Protein AF-A0A832TQU4-F1 (afdb_monomer)

Structure (mmCIF, N/CA/C/O backbone):
data_AF-A0A832TQU4-F1
#
_entry.id   AF-A0A832TQU4-F1
#
loop_
_atom_site.group_PDB
_atom_site.id
_atom_site.type_symbol
_atom_site.label_atom_id
_atom_site.label_alt_id
_atom_site.label_comp_id
_atom_site.label_asym_id
_atom_site.label_entity_id
_atom_site.label_seq_id
_atom_site.pdbx_PDB_ins_code
_atom_site.Cartn_x
_atom_site.Cartn_y
_atom_site.Cartn_z
_atom_site.occupancy
_atom_site.B_iso_or_equiv
_atom_site.auth_seq_id
_atom_site.auth_comp_id
_atom_site.auth_asym_id
_atom_site.auth_atom_id
_atom_site.pdbx_PDB_model_num
ATOM 1 N N . MET A 1 1 ? 16.135 -11.686 -2.636 1.00 63.38 1 MET A N 1
ATOM 2 C CA . MET A 1 1 ? 15.944 -10.442 -1.861 1.00 63.38 1 MET A CA 1
ATOM 3 C C . MET A 1 1 ? 14.595 -9.881 -2.268 1.00 63.38 1 MET A C 1
ATOM 5 O O . MET A 1 1 ? 14.360 -9.807 -3.467 1.00 63.38 1 MET A O 1
ATOM 9 N N . SER A 1 2 ? 13.700 -9.593 -1.325 1.00 70.06 2 SER A N 1
ATOM 10 C CA . SER A 1 2 ? 12.359 -9.075 -1.634 1.00 70.06 2 SER A CA 1
ATOM 11 C C . SER A 1 2 ? 12.341 -7.562 -1.442 1.00 70.06 2 SER A C 1
ATOM 13 O O . SER A 1 2 ? 12.903 -7.071 -0.464 1.00 70.06 2 SER A O 1
ATOM 15 N N . ILE A 1 3 ? 11.723 -6.833 -2.370 1.00 75.94 3 ILE A N 1
ATOM 16 C CA . ILE A 1 3 ? 11.574 -5.376 -2.304 1.00 75.94 3 ILE A CA 1
ATOM 17 C C . ILE A 1 3 ? 10.130 -5.085 -1.906 1.00 75.94 3 ILE A C 1
ATOM 19 O O . ILE A 1 3 ? 9.201 -5.575 -2.545 1.00 75.94 3 ILE A O 1
ATOM 23 N N . ILE A 1 4 ? 9.948 -4.314 -0.837 1.00 81.88 4 ILE A N 1
ATOM 24 C CA . ILE A 1 4 ? 8.638 -3.812 -0.421 1.00 81.88 4 ILE A CA 1
ATOM 25 C C . ILE A 1 4 ? 8.507 -2.399 -0.983 1.00 81.88 4 ILE A C 1
ATOM 27 O O . ILE A 1 4 ? 9.376 -1.565 -0.739 1.00 81.88 4 ILE A O 1
ATOM 31 N N . VAL A 1 5 ? 7.440 -2.153 -1.740 1.00 83.38 5 VAL A N 1
ATOM 32 C CA . VAL A 1 5 ? 7.141 -0.857 -2.361 1.00 83.38 5 VAL A CA 1
ATOM 33 C C . VAL A 1 5 ? 5.864 -0.315 -1.740 1.00 83.38 5 VAL A C 1
ATOM 35 O O . VAL A 1 5 ? 4.869 -1.037 -1.640 1.00 83.38 5 VAL A O 1
ATOM 38 N N . HIS A 1 6 ? 5.872 0.953 -1.335 1.00 84.06 6 HIS A N 1
ATOM 39 C CA . HIS A 1 6 ? 4.653 1.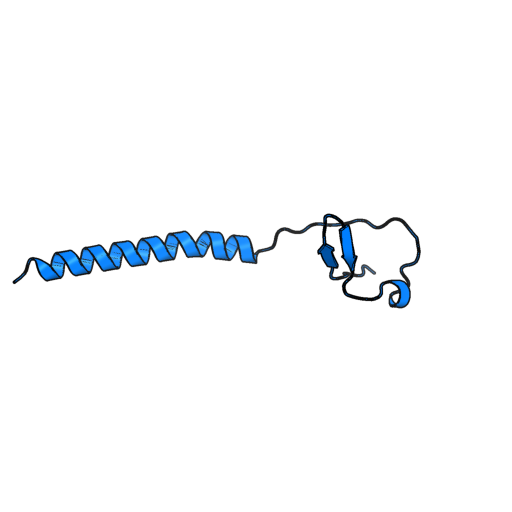589 -0.858 1.00 84.06 6 HIS A CA 1
ATOM 40 C C . HIS A 1 6 ? 3.822 2.059 -2.047 1.00 84.06 6 HIS A C 1
ATOM 42 O O . HIS A 1 6 ? 4.331 2.653 -2.998 1.00 84.06 6 HIS A O 1
ATOM 48 N N . ALA A 1 7 ? 2.519 1.812 -1.994 1.00 87.44 7 ALA A N 1
ATOM 49 C CA . ALA A 1 7 ? 1.603 2.170 -3.061 1.00 87.44 7 ALA A CA 1
ATOM 50 C C . ALA A 1 7 ? 0.318 2.775 -2.503 1.00 87.44 7 ALA A C 1
ATOM 52 O O . ALA A 1 7 ? -0.083 2.511 -1.369 1.00 87.44 7 ALA A O 1
ATOM 53 N N . ARG A 1 8 ? -0.344 3.574 -3.335 1.00 88.94 8 ARG A N 1
ATOM 54 C CA . ARG A 1 8 ? -1.664 4.148 -3.075 1.00 88.94 8 ARG A CA 1
ATOM 55 C C . ARG A 1 8 ? -2.678 3.595 -4.062 1.00 88.94 8 ARG A C 1
ATOM 57 O O . ARG A 1 8 ? -2.355 3.375 -5.228 1.00 88.94 8 ARG A O 1
ATOM 64 N N . VAL A 1 9 ? -3.910 3.410 -3.602 1.00 87.81 9 VAL A N 1
ATOM 65 C CA . VAL A 1 9 ? -5.031 3.046 -4.471 1.00 87.81 9 VAL A CA 1
ATOM 66 C C . VAL A 1 9 ? -5.721 4.327 -4.926 1.00 87.81 9 VAL A C 1
ATOM 68 O O . VAL A 1 9 ? -6.288 5.054 -4.118 1.00 87.81 9 VAL A O 1
ATOM 71 N N . GLU A 1 10 ? -5.690 4.604 -6.226 1.00 90.12 10 GLU A N 1
ATOM 72 C CA . GLU A 1 10 ? -6.380 5.740 -6.836 1.00 90.12 10 GLU A CA 1
ATOM 73 C C . GLU A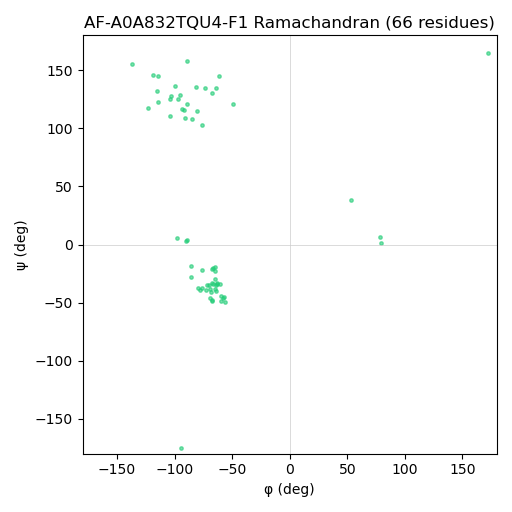 1 10 ? -7.317 5.241 -7.930 1.00 90.12 10 GLU A C 1
ATOM 75 O O . GLU A 1 10 ? -6.862 4.687 -8.929 1.00 90.12 10 GLU A O 1
ATOM 80 N N . LYS A 1 11 ? -8.630 5.455 -7.768 1.00 91.88 11 LYS A N 1
ATOM 81 C CA . LYS A 1 11 ? -9.650 5.036 -8.752 1.00 91.88 11 LYS A CA 1
ATOM 82 C C . LYS A 1 11 ? -9.555 3.542 -9.120 1.00 91.88 11 LYS A C 1
ATOM 84 O O . LYS A 1 11 ? -9.705 3.176 -10.279 1.00 91.88 11 LYS A O 1
ATOM 89 N N . GLY A 1 12 ? -9.261 2.690 -8.136 1.00 86.06 12 GLY A N 1
ATOM 90 C CA . GLY A 1 12 ? -9.097 1.243 -8.332 1.00 86.06 12 GLY A CA 1
ATOM 91 C C . GLY A 1 12 ? -7.745 0.816 -8.916 1.00 86.06 12 GLY A C 1
ATOM 92 O O . GLY A 1 12 ? -7.521 -0.375 -9.095 1.00 86.06 12 GLY A O 1
ATOM 93 N N . ILE A 1 13 ? -6.832 1.756 -9.180 1.00 88.31 13 ILE A N 1
ATOM 94 C CA . ILE A 1 13 ? -5.488 1.476 -9.695 1.00 88.31 13 ILE A CA 1
ATOM 95 C C . ILE A 1 13 ? -4.480 1.597 -8.553 1.00 88.31 13 ILE A C 1
ATOM 97 O O . ILE A 1 13 ? -4.422 2.624 -7.874 1.00 88.31 13 ILE A O 1
ATOM 101 N N . ILE A 1 14 ? -3.661 0.564 -8.363 1.00 88.38 14 ILE A N 1
ATOM 102 C CA . ILE A 1 14 ? -2.541 0.579 -7.418 1.00 88.38 14 ILE A CA 1
ATOM 103 C C . ILE A 1 14 ? -1.375 1.296 -8.089 1.00 88.38 14 ILE A C 1
ATOM 105 O O . ILE A 1 14 ? -0.849 0.831 -9.097 1.00 88.38 14 ILE A O 1
ATOM 109 N N . LYS A 1 15 ? -0.983 2.442 -7.538 1.00 88.50 15 LYS A N 1
ATOM 110 C CA . LYS A 1 15 ? 0.144 3.231 -8.029 1.00 88.50 15 LYS A CA 1
ATOM 111 C C . LYS A 1 15 ? 1.253 3.245 -6.985 1.00 88.50 15 LYS A C 1
ATOM 113 O O . LYS A 1 15 ? 0.984 3.682 -5.861 1.00 88.50 15 LYS A O 1
ATOM 118 N N . PRO A 1 16 ? 2.475 2.809 -7.323 1.00 89.31 16 PRO A N 1
ATOM 119 C CA . PRO A 1 16 ? 3.602 2.952 -6.418 1.00 89.31 16 PRO A CA 1
ATOM 120 C C . PRO A 1 16 ? 3.863 4.439 -6.142 1.00 89.31 16 PRO A C 1
ATOM 122 O O . PRO A 1 16 ? 3.629 5.299 -6.994 1.00 89.31 16 PRO A O 1
ATOM 125 N N . ILE A 1 17 ? 4.277 4.740 -4.914 1.00 89.75 17 ILE A N 1
ATOM 126 C CA . ILE A 1 17 ? 4.675 6.089 -4.500 1.00 89.75 17 ILE A CA 1
ATOM 127 C C . ILE A 1 17 ? 6.085 6.375 -5.024 1.00 89.75 17 ILE A C 1
ATOM 129 O O . ILE A 1 17 ? 6.362 7.483 -5.483 1.00 89.75 17 ILE A O 1
ATOM 133 N N . GLU A 1 18 ? 6.959 5.368 -4.983 1.00 87.69 18 GLU A N 1
ATOM 134 C CA . GLU A 1 18 ? 8.309 5.444 -5.525 1.00 87.69 18 GLU A CA 1
ATOM 135 C C . GLU A 1 18 ? 8.377 5.017 -7.002 1.00 87.69 18 GLU A C 1
ATOM 137 O O . GLU A 1 18 ? 7.543 4.267 -7.512 1.00 87.69 18 GLU A O 1
ATOM 142 N N . ASP A 1 19 ? 9.421 5.474 -7.694 1.00 87.06 19 ASP A N 1
ATOM 143 C CA . ASP A 1 19 ? 9.737 5.028 -9.049 1.00 87.06 19 ASP A CA 1
ATOM 144 C C . ASP A 1 19 ? 10.370 3.626 -9.014 1.00 87.06 19 ASP A C 1
ATOM 146 O O . ASP A 1 19 ? 11.549 3.460 -8.687 1.00 87.06 19 ASP A O 1
ATOM 150 N N . ILE A 1 20 ? 9.574 2.612 -9.359 1.00 86.25 20 ILE A N 1
ATOM 151 C CA . ILE A 1 20 ? 9.981 1.202 -9.326 1.00 86.25 20 ILE A CA 1
ATOM 152 C C . ILE A 1 20 ? 11.059 0.852 -10.364 1.00 86.25 20 ILE A C 1
ATOM 154 O O . ILE A 1 20 ? 11.818 -0.095 -10.148 1.00 86.25 20 ILE A O 1
ATOM 158 N N . TYR A 1 21 ? 11.217 1.644 -11.433 1.00 86.62 21 TYR A N 1
ATOM 159 C CA . TYR A 1 21 ? 12.275 1.416 -12.423 1.00 86.62 21 TYR A CA 1
ATOM 160 C C . TYR A 1 21 ? 13.660 1.661 -11.825 1.00 86.62 21 TYR A C 1
ATOM 162 O O . TYR A 1 21 ? 14.6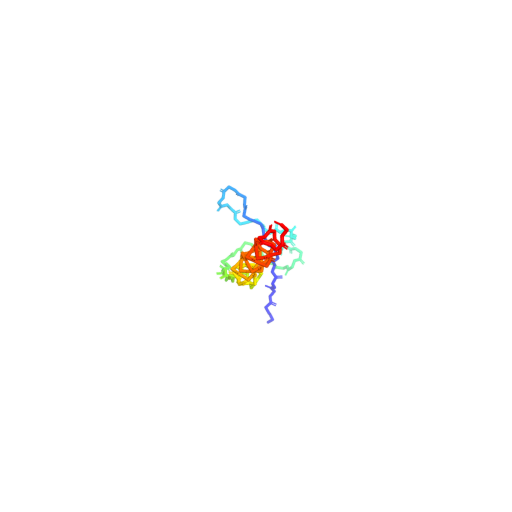12 0.945 -12.143 1.00 86.62 21 TYR A O 1
ATOM 170 N N . LYS A 1 22 ? 13.773 2.616 -10.890 1.00 86.88 22 LYS A N 1
ATOM 171 C CA . LYS A 1 22 ? 15.011 2.859 -10.127 1.00 86.88 22 LYS A CA 1
ATOM 172 C C . LYS A 1 22 ? 15.360 1.703 -9.193 1.00 86.88 22 LYS A C 1
ATOM 174 O O . LYS A 1 22 ? 16.516 1.566 -8.807 1.00 86.88 22 LYS A O 1
ATOM 179 N N . LEU A 1 23 ? 14.377 0.868 -8.859 1.00 82.06 23 LEU A N 1
ATOM 180 C CA . LEU A 1 23 ? 14.547 -0.345 -8.062 1.00 82.06 23 LEU A CA 1
ATOM 181 C C . LEU A 1 23 ? 14.858 -1.575 -8.934 1.00 82.06 23 LEU A C 1
ATOM 183 O O . LEU A 1 23 ? 14.958 -2.685 -8.418 1.00 82.06 23 LEU A O 1
ATOM 187 N N . GLY A 1 24 ? 15.021 -1.389 -10.250 1.00 82.12 24 GLY A N 1
ATOM 188 C CA . GLY A 1 24 ? 15.313 -2.461 -11.202 1.00 82.12 24 GLY A CA 1
ATOM 189 C C . GLY A 1 24 ? 14.095 -3.302 -11.591 1.00 82.12 24 GLY A C 1
ATOM 190 O O . GLY A 1 24 ? 14.252 -4.286 -12.312 1.00 82.12 24 GLY A O 1
ATOM 191 N N . ILE A 1 25 ? 12.894 -2.917 -11.147 1.00 80.81 25 ILE A N 1
ATOM 192 C CA . ILE A 1 25 ? 11.634 -3.563 -11.518 1.00 80.81 25 ILE A CA 1
ATOM 193 C C . ILE A 1 25 ? 11.178 -2.941 -12.843 1.00 80.81 25 ILE A C 1
ATOM 195 O O . ILE A 1 25 ? 10.801 -1.772 -12.894 1.00 80.81 25 ILE A O 1
ATOM 199 N N . LYS A 1 26 ? 11.283 -3.715 -13.925 1.00 80.44 26 LYS A N 1
ATOM 200 C CA . LYS A 1 26 ? 10.811 -3.349 -15.271 1.00 80.44 26 LYS A CA 1
ATOM 201 C C . LYS A 1 26 ? 9.398 -3.888 -15.505 1.00 80.44 26 LYS A C 1
ATOM 203 O O . LYS A 1 26 ? 8.817 -4.491 -14.605 1.00 80.44 26 LYS A O 1
ATOM 208 N N . ASP A 1 27 ? 8.889 -3.715 -16.724 1.00 76.00 27 ASP A N 1
ATOM 209 C CA . ASP A 1 27 ? 7.681 -4.395 -17.192 1.00 76.00 27 ASP A CA 1
ATOM 210 C C . ASP A 1 27 ? 7.775 -5.901 -16.900 1.00 76.00 27 ASP A C 1
ATOM 212 O O . ASP A 1 27 ? 8.717 -6.577 -17.326 1.00 76.00 27 ASP A O 1
ATOM 216 N N . GLY A 1 28 ? 6.822 -6.411 -16.125 1.00 75.19 28 GLY A N 1
ATOM 217 C CA . GLY A 1 28 ? 6.797 -7.794 -15.672 1.00 75.19 28 GLY A CA 1
ATOM 218 C C . GLY A 1 28 ? 5.691 -8.036 -14.653 1.00 75.19 28 GLY A C 1
ATOM 219 O O . GLY A 1 28 ? 5.119 -7.098 -14.093 1.00 75.19 28 GLY A O 1
ATOM 220 N N . ASP A 1 29 ? 5.391 -9.308 -14.419 1.00 79.25 29 ASP A N 1
ATOM 221 C CA . ASP A 1 29 ? 4.370 -9.702 -13.457 1.00 79.25 29 ASP A CA 1
ATOM 222 C C . ASP A 1 29 ? 4.877 -9.509 -12.023 1.00 79.25 29 ASP A C 1
ATOM 224 O O . ASP A 1 29 ? 5.998 -9.892 -11.675 1.00 79.25 29 ASP A O 1
ATOM 228 N N . VAL A 1 30 ? 4.032 -8.928 -11.171 1.00 79.62 30 VAL A N 1
ATOM 229 C CA . VAL A 1 30 ? 4.310 -8.734 -9.744 1.00 79.62 30 VAL A CA 1
ATOM 230 C C . VAL A 1 30 ? 3.285 -9.479 -8.902 1.00 79.62 30 VAL A C 1
ATOM 232 O O . VAL A 1 30 ? 2.108 -9.562 -9.250 1.00 79.62 30 VAL A O 1
ATOM 235 N N . ILE A 1 31 ? 3.723 -9.996 -7.757 1.00 81.44 31 ILE A N 1
ATOM 236 C CA . ILE A 1 31 ? 2.821 -10.555 -6.749 1.00 81.44 31 ILE A CA 1
ATOM 237 C C . ILE A 1 31 ? 2.418 -9.422 -5.809 1.00 81.44 31 ILE A C 1
ATOM 239 O O . ILE A 1 31 ? 3.269 -8.812 -5.161 1.00 81.44 31 ILE A O 1
ATOM 243 N N . LEU A 1 32 ? 1.117 -9.153 -5.726 1.00 80.69 32 LEU A N 1
ATOM 244 C CA . LEU A 1 32 ? 0.561 -8.188 -4.787 1.00 80.69 32 LEU A CA 1
ATOM 245 C C . LEU A 1 32 ? 0.116 -8.904 -3.506 1.00 80.69 32 LEU A C 1
ATOM 247 O O . LEU A 1 32 ? -0.813 -9.708 -3.531 1.00 80.69 32 LEU A O 1
ATOM 251 N N . GLU A 1 33 ? 0.736 -8.571 -2.376 1.00 79.69 33 GLU A N 1
ATOM 252 C CA . GLU A 1 33 ? 0.288 -9.018 -1.055 1.00 79.69 33 GLU A CA 1
ATOM 253 C C . GLU A 1 33 ? -0.419 -7.865 -0.330 1.00 79.69 33 GLU A C 1
ATOM 255 O O . GLU A 1 33 ? 0.208 -6.881 0.065 1.00 79.69 33 GLU A O 1
ATOM 260 N N . ILE A 1 34 ? -1.737 -7.978 -0.146 1.00 76.06 34 ILE A N 1
ATOM 261 C CA . ILE A 1 34 ? -2.526 -6.993 0.604 1.00 76.06 34 ILE A CA 1
ATOM 262 C C . ILE A 1 34 ? -2.571 -7.428 2.068 1.00 76.06 34 ILE A C 1
ATOM 264 O O . ILE A 1 34 ? -3.250 -8.391 2.421 1.00 76.06 34 ILE A O 1
ATOM 268 N N . LYS A 1 35 ? -1.869 -6.696 2.935 1.00 72.81 35 LYS A N 1
ATOM 269 C CA . LYS A 1 35 ? -1.958 -6.879 4.388 1.00 72.81 35 LYS A CA 1
ATOM 270 C C . LYS A 1 35 ? -2.966 -5.903 4.969 1.00 72.81 35 LYS A C 1
ATOM 272 O O . LYS A 1 35 ? -2.874 -4.700 4.738 1.00 72.81 35 LYS A O 1
ATOM 277 N N . LYS A 1 36 ? -3.907 -6.417 5.760 1.00 69.25 36 LYS A N 1
ATOM 278 C CA . LYS A 1 36 ? -4.795 -5.574 6.563 1.00 69.25 36 LYS A CA 1
ATOM 279 C C . LYS A 1 36 ? -3.961 -4.809 7.594 1.00 69.25 36 LYS A C 1
ATOM 281 O O . LYS A 1 36 ? -3.073 -5.385 8.227 1.00 69.25 36 LYS A O 1
ATOM 286 N N . SER A 1 37 ? -4.223 -3.513 7.744 1.00 63.75 37 SER A N 1
ATOM 287 C CA . SER A 1 37 ? -3.519 -2.690 8.724 1.00 63.75 37 SER A CA 1
ATOM 288 C C . SER A 1 37 ? -3.894 -3.121 10.141 1.00 63.75 37 SER A C 1
ATOM 290 O O . SER A 1 37 ? -5.072 -3.193 10.484 1.00 63.75 37 SER A O 1
ATOM 292 N N . LYS A 1 38 ? -2.892 -3.347 11.000 1.00 63.59 38 LYS A N 1
ATOM 293 C CA . LYS A 1 38 ? -3.118 -3.563 12.441 1.00 63.59 38 LYS A CA 1
ATOM 294 C C . LYS A 1 38 ? -3.689 -2.321 13.135 1.00 63.59 38 LYS A C 1
ATOM 296 O O . LYS A 1 38 ? -4.253 -2.438 14.216 1.00 63.59 38 LYS A O 1
ATOM 301 N N . VAL A 1 39 ? -3.555 -1.138 12.528 1.00 58.72 39 VAL A N 1
ATOM 302 C CA . VAL A 1 39 ? -4.117 0.110 13.068 1.00 58.72 39 VAL A CA 1
ATOM 303 C C . VAL A 1 39 ? -5.643 0.051 13.085 1.00 58.72 39 VAL A C 1
ATOM 305 O O . VAL A 1 39 ? -6.234 0.446 14.084 1.00 58.72 39 VAL A O 1
ATOM 308 N N . ASP A 1 40 ? -6.275 -0.541 12.067 1.00 55.88 40 ASP A N 1
ATOM 309 C CA . ASP A 1 40 ? -7.732 -0.729 12.046 1.00 55.88 40 ASP A CA 1
ATOM 310 C C . ASP A 1 40 ? -8.191 -1.666 13.174 1.00 55.88 40 ASP A C 1
ATOM 312 O O . ASP A 1 40 ? -9.249 -1.473 13.764 1.00 55.88 40 ASP A O 1
ATOM 316 N N . GLU A 1 41 ? -7.390 -2.676 13.523 1.00 55.75 41 GLU A N 1
ATOM 317 C CA . GLU A 1 41 ? -7.685 -3.573 14.648 1.00 55.75 41 GLU A CA 1
ATOM 318 C C . GLU A 1 41 ? -7.555 -2.872 16.0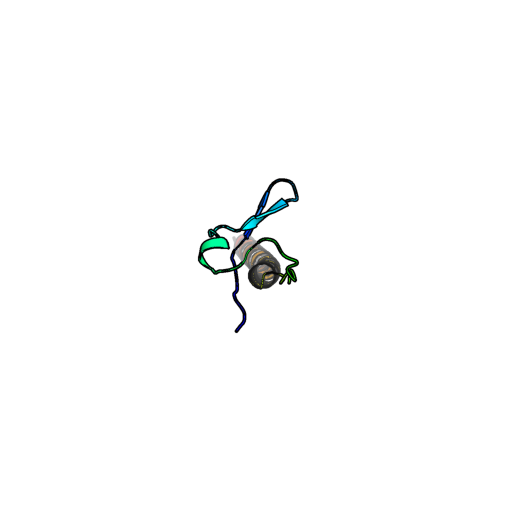02 1.00 55.75 41 GLU A C 1
ATOM 320 O O . GLU A 1 41 ? -8.351 -3.130 16.903 1.00 55.75 41 GLU A O 1
ATOM 325 N N . ILE A 1 42 ? -6.566 -1.988 16.152 1.00 58.62 42 ILE A N 1
ATOM 326 C CA . ILE A 1 42 ? -6.386 -1.184 17.365 1.00 58.62 42 ILE A CA 1
ATOM 327 C C . ILE A 1 42 ? -7.537 -0.183 17.499 1.00 58.62 42 ILE A C 1
ATOM 329 O O . ILE A 1 42 ? -8.164 -0.133 18.552 1.00 58.62 42 ILE A O 1
ATOM 333 N N . TYR A 1 43 ? -7.879 0.549 16.436 1.00 55.22 43 TYR A N 1
ATOM 334 C CA . TYR A 1 43 ? -9.009 1.482 16.443 1.00 55.22 43 TYR A CA 1
ATOM 335 C C . TYR A 1 43 ? -10.329 0.782 16.783 1.00 55.22 43 TYR A C 1
ATOM 337 O O . TYR A 1 43 ? -11.041 1.232 17.678 1.00 55.22 43 TYR A O 1
ATOM 345 N N . ASN A 1 44 ? -10.612 -0.370 16.167 1.00 59.59 44 ASN A N 1
ATOM 346 C CA . ASN A 1 44 ? -11.818 -1.150 16.462 1.00 59.59 44 ASN A CA 1
ATOM 347 C C . ASN A 1 44 ? -11.860 -1.710 17.895 1.00 59.59 44 ASN A C 1
ATOM 349 O O . ASN A 1 44 ? -12.940 -2.003 18.395 1.00 59.59 44 ASN A O 1
ATOM 353 N N . LYS A 1 45 ? -10.713 -1.870 18.569 1.00 59.72 45 LYS A N 1
ATOM 354 C CA . LYS A 1 45 ? -10.650 -2.260 19.989 1.00 59.72 45 LYS A CA 1
ATOM 355 C C . LYS A 1 45 ? -10.767 -1.078 20.948 1.00 59.72 45 LYS A C 1
ATOM 357 O O . LYS A 1 45 ? -11.213 -1.269 22.071 1.00 59.72 45 LYS A O 1
ATOM 362 N N . ILE A 1 46 ? -10.347 0.116 20.534 1.00 57.31 46 ILE A N 1
ATOM 363 C CA . ILE A 1 46 ? -10.380 1.322 21.373 1.00 57.31 46 ILE A CA 1
ATOM 364 C C . ILE A 1 46 ? -11.785 1.932 21.414 1.00 57.31 46 ILE A C 1
ATOM 366 O O . ILE A 1 46 ? -12.198 2.396 22.472 1.00 57.31 46 ILE A O 1
ATOM 370 N N . ILE A 1 47 ? -12.533 1.907 20.304 1.00 57.41 47 ILE A N 1
ATOM 371 C CA . ILE A 1 47 ? -13.884 2.496 20.234 1.00 57.41 47 ILE A CA 1
ATOM 372 C C . ILE A 1 47 ? -14.830 1.922 21.314 1.00 57.41 47 ILE A C 1
ATOM 374 O O . ILE A 1 47 ? -15.375 2.724 22.072 1.00 57.41 47 ILE A O 1
ATOM 378 N N . PRO A 1 48 ? -14.950 0.589 21.498 1.00 56.22 48 PRO A N 1
ATOM 379 C CA . PRO A 1 48 ? -15.806 0.021 22.544 1.00 56.22 48 PRO A CA 1
ATOM 380 C C . PRO A 1 48 ? -15.366 0.400 23.963 1.00 56.22 48 PRO A C 1
ATOM 382 O O . PRO A 1 48 ? -16.195 0.572 24.851 1.00 56.22 48 PRO A O 1
ATOM 385 N N . SER A 1 49 ? -14.057 0.541 24.197 1.00 57.66 49 SER A N 1
ATOM 386 C CA . SER A 1 49 ? -13.533 0.940 25.508 1.00 57.66 49 SER A CA 1
ATOM 387 C C . SER A 1 49 ? -13.854 2.396 25.835 1.00 57.66 49 SER A C 1
ATOM 389 O O . SER A 1 49 ? -14.109 2.711 26.992 1.00 57.66 49 SER A O 1
ATOM 391 N N . ASN A 1 50 ? -13.865 3.280 24.835 1.00 57.53 50 ASN A N 1
ATOM 392 C CA . ASN A 1 50 ? -14.211 4.684 25.041 1.00 57.53 50 ASN A CA 1
ATOM 393 C C . ASN A 1 50 ? -15.710 4.877 25.291 1.00 57.53 50 ASN A C 1
ATOM 395 O O . ASN A 1 50 ? -16.063 5.673 26.152 1.00 57.53 50 ASN A O 1
ATOM 399 N N . GLU A 1 51 ? -16.578 4.145 24.587 1.00 58.91 51 GLU A N 1
ATOM 400 C CA . GLU A 1 51 ? -18.025 4.166 24.852 1.00 58.91 51 GLU A CA 1
ATOM 401 C C . GLU A 1 51 ? -18.327 3.712 26.283 1.00 58.91 51 GLU A C 1
ATOM 403 O O . GLU A 1 51 ? -19.042 4.400 27.006 1.00 58.91 51 GLU A O 1
ATOM 408 N N . LYS A 1 52 ? -17.673 2.639 26.740 1.00 60.03 52 LYS A N 1
ATOM 409 C CA . LYS A 1 52 ? -17.833 2.133 28.106 1.00 60.03 52 LYS A CA 1
ATOM 410 C C . LYS A 1 52 ? -17.354 3.119 29.180 1.00 60.03 52 LYS A C 1
ATOM 412 O O . LYS A 1 52 ? -18.009 3.284 30.201 1.00 60.03 52 LYS A O 1
ATOM 417 N N . LEU A 1 53 ? -16.234 3.809 28.943 1.00 56.69 53 LEU A N 1
ATOM 418 C CA . LEU A 1 53 ? -15.734 4.851 29.851 1.00 56.69 53 LEU A CA 1
ATOM 419 C C . LEU A 1 53 ? -16.667 6.070 29.911 1.00 56.69 53 LEU A C 1
ATOM 421 O O . LEU A 1 53 ? -16.786 6.701 30.963 1.00 56.69 53 LEU A O 1
ATOM 425 N N . ILE A 1 54 ? -17.315 6.414 28.794 1.00 60.75 54 ILE A N 1
ATOM 426 C CA . ILE A 1 54 ? -18.312 7.488 28.745 1.00 60.75 54 ILE A CA 1
ATOM 427 C C . ILE A 1 54 ? -19.570 7.073 29.519 1.00 60.75 54 ILE A C 1
ATOM 429 O O . ILE A 1 54 ? -20.035 7.857 30.339 1.00 60.75 54 ILE A O 1
ATOM 433 N N . GLU A 1 55 ? -20.077 5.852 29.325 1.00 59.91 55 GLU A N 1
ATOM 434 C CA . GLU A 1 55 ? -21.227 5.321 30.077 1.00 59.91 55 GLU A CA 1
ATOM 435 C C . GLU A 1 55 ? -20.962 5.280 31.590 1.00 59.91 55 GLU A C 1
ATOM 437 O O . GLU A 1 55 ? -21.747 5.831 32.358 1.00 59.91 55 GLU A O 1
ATOM 442 N N . GLU A 1 56 ? -19.818 4.735 32.021 1.00 58.53 56 GLU A N 1
ATOM 443 C CA . GLU A 1 56 ? -19.431 4.692 33.442 1.00 58.53 56 GLU A CA 1
ATOM 444 C C . GLU A 1 56 ? -19.313 6.106 34.052 1.00 58.53 56 GLU A C 1
ATOM 446 O O . GLU A 1 56 ? -19.654 6.325 35.215 1.00 58.53 56 GLU A O 1
ATOM 451 N N . SER A 1 57 ? -18.869 7.096 33.268 1.00 52.50 57 SER A N 1
ATOM 452 C CA . SER A 1 57 ? -18.798 8.494 33.720 1.0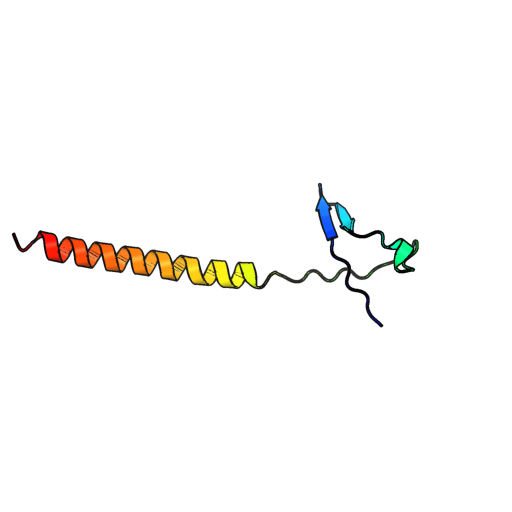0 52.50 57 SER A CA 1
ATOM 453 C C . SER A 1 57 ? -20.179 9.152 33.840 1.00 52.50 57 SER A C 1
ATOM 455 O O . SER A 1 57 ? -20.382 9.983 34.729 1.00 52.50 57 SER A O 1
ATOM 457 N N . ILE A 1 58 ? -21.126 8.800 32.963 1.00 63.22 58 ILE A N 1
ATOM 458 C CA . ILE A 1 58 ? -22.512 9.289 33.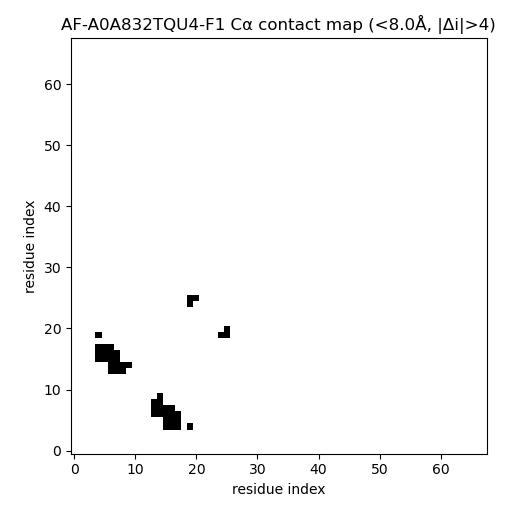017 1.00 63.22 58 ILE A CA 1
ATOM 459 C C . ILE A 1 58 ? -23.220 8.722 34.253 1.00 63.22 58 ILE A C 1
ATOM 461 O O . ILE A 1 58 ? -23.764 9.504 35.029 1.00 63.22 58 ILE A O 1
ATOM 465 N N . GLU A 1 59 ? -23.128 7.411 34.505 1.00 59.28 59 GLU A N 1
ATOM 466 C 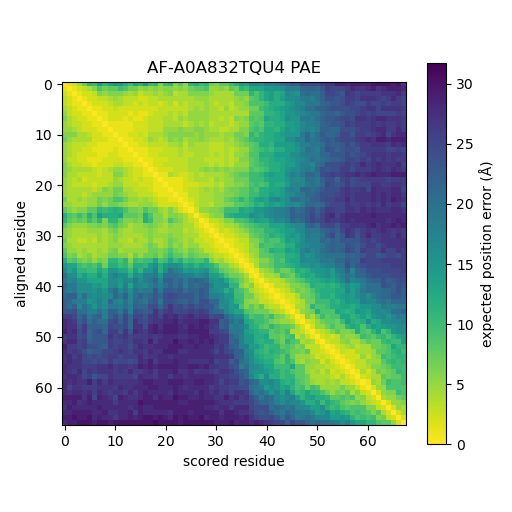CA . GLU A 1 59 ? -23.735 6.774 35.688 1.00 59.28 59 GLU A CA 1
ATOM 467 C C . GLU A 1 59 ? -23.235 7.393 37.004 1.00 59.28 59 GLU A C 1
ATOM 469 O O . GLU A 1 59 ? -24.025 7.714 37.892 1.00 59.28 59 GLU A O 1
ATOM 474 N N . LEU A 1 60 ? -21.924 7.625 37.130 1.00 61.03 60 LEU A N 1
ATOM 475 C CA . LEU A 1 60 ? -21.346 8.265 38.318 1.00 61.03 60 LEU A CA 1
ATOM 476 C C . LEU A 1 60 ? -21.811 9.718 38.501 1.00 61.03 60 LEU A C 1
ATOM 478 O O . LEU A 1 60 ? -21.891 10.197 39.633 1.00 61.03 60 LEU A O 1
ATOM 482 N N . THR A 1 61 ? -22.118 10.415 37.406 1.00 59.94 61 THR A N 1
ATOM 483 C CA . THR A 1 61 ? -22.622 11.794 37.443 1.00 59.94 61 THR A CA 1
ATOM 484 C C . THR A 1 61 ? -24.097 11.835 37.854 1.00 59.94 61 THR A C 1
ATOM 486 O O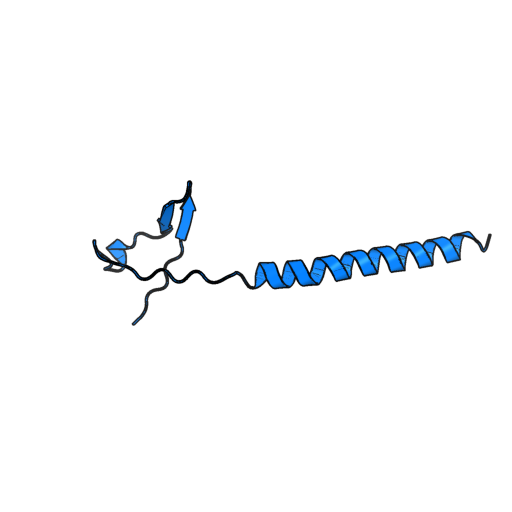 . THR A 1 61 ? -24.481 12.712 38.624 1.00 59.94 61 THR A O 1
ATOM 489 N N . GLU A 1 62 ? -24.912 10.872 37.415 1.00 58.66 62 GLU A N 1
ATOM 490 C CA . GLU A 1 62 ? -26.324 10.758 37.814 1.00 58.66 62 GLU A CA 1
ATOM 491 C C . GLU A 1 62 ? -26.480 10.378 39.295 1.00 58.66 62 GLU A C 1
ATOM 493 O O . GLU A 1 62 ? -27.281 10.986 40.000 1.00 58.66 62 GLU A O 1
ATOM 498 N N . ILE A 1 63 ? -25.649 9.465 39.815 1.00 59.16 63 ILE A N 1
ATOM 499 C CA . ILE A 1 63 ? -25.646 9.101 41.247 1.00 59.16 63 ILE A CA 1
ATOM 500 C C . ILE A 1 63 ? -25.261 10.297 42.138 1.00 59.16 63 ILE A C 1
ATOM 502 O O . ILE A 1 63 ? -25.745 10.421 43.263 1.00 59.16 63 ILE A O 1
ATOM 506 N N . GLY A 1 64 ? -24.386 11.182 41.653 1.00 55.22 64 GLY A N 1
ATOM 507 C CA . GLY A 1 64 ? -23.975 12.388 42.374 1.00 55.22 64 GLY A CA 1
ATOM 508 C C . GLY A 1 64 ? -25.013 13.514 42.358 1.00 55.22 64 GLY A C 1
ATOM 509 O O . GLY A 1 64 ? -24.965 14.373 43.232 1.00 55.22 64 GLY A O 1
ATOM 510 N N . ALA A 1 65 ? -25.938 13.511 41.394 1.00 56.59 65 ALA A N 1
ATOM 511 C CA . ALA A 1 65 ? -26.971 14.536 41.242 1.00 56.59 65 ALA A CA 1
ATOM 512 C C . ALA A 1 65 ? -28.232 14.275 42.090 1.00 56.59 65 ALA A C 1
ATOM 514 O O . ALA A 1 65 ? -28.985 15.209 42.340 1.00 56.59 65 ALA A O 1
ATOM 515 N N . ASP A 1 66 ? -28.446 13.037 42.547 1.00 53.25 66 ASP A N 1
ATOM 516 C CA . ASP A 1 66 ? -29.601 12.623 43.370 1.00 53.25 66 ASP A CA 1
ATOM 517 C C . ASP A 1 66 ? -29.353 12.762 44.893 1.00 53.25 66 ASP A C 1
ATOM 519 O O . ASP A 1 66 ? -30.186 12.370 45.712 1.00 53.25 66 ASP A O 1
ATOM 523 N N . LEU A 1 67 ? -28.184 13.283 45.290 1.00 54.44 67 LEU A N 1
ATOM 524 C CA . LEU A 1 67 ? -27.781 13.492 46.689 1.00 54.44 67 LEU A CA 1
ATOM 525 C C . LEU A 1 67 ? -27.998 14.932 47.203 1.00 54.44 67 LEU A C 1
ATOM 527 O O . LEU A 1 67 ? -27.621 15.204 48.346 1.00 54.44 67 LEU A O 1
ATOM 531 N N . ASP A 1 68 ? -28.622 15.807 46.405 1.00 47.41 68 ASP A N 1
ATOM 532 C CA . ASP A 1 68 ? -29.002 17.188 46.766 1.00 47.41 68 ASP A CA 1
ATOM 533 C C . ASP A 1 68 ? -30.522 17.363 46.967 1.00 47.41 68 ASP A C 1
ATOM 535 O O . ASP A 1 68 ? -31.314 16.908 46.108 1.00 47.41 68 ASP A O 1
#

Radius of gyration: 24.01 Å; Cα contacts (8 Å, |Δi|>4): 22; chains: 1; bounding box: 46×28×64 Å

Mean predicted aligned error: 14.5 Å

Foldseek 3Di:
DDDDFDWDQDPNDTGTPDDCVVVVDDPDDDDDDDDDDCVVVVVVVVVVVVVVVVVVVVVVVVVVVVPD

Nearest PDB structures (foldseek):
  6gje-assembly1_D  TM=3.094E-01  e=2.923E+00  Homo sapiens

Solvent-accessible surface area (backbone atoms only — not comparable to full-atom values): 4566 Å² total; per-residue (Å²): 138,87,84,87,79,61,62,46,77,55,96,89,41,79,41,64,75,63,71,48,60,85,73,72,50,67,96,70,93,78,88,85,82,86,75,82,62,67,63,60,57,50,50,66,58,46,54,6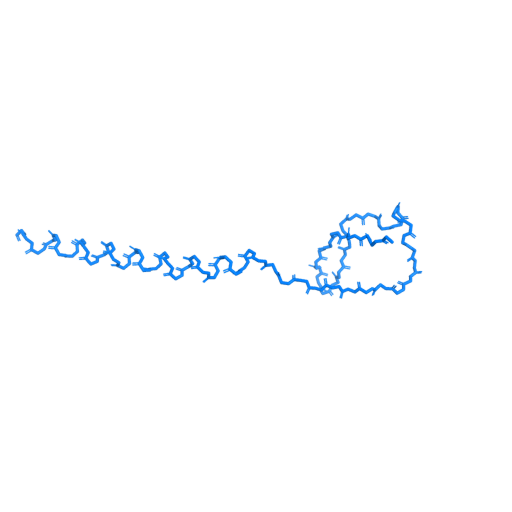3,53,52,52,51,54,50,50,56,51,49,55,58,50,54,64,62,62,74,77,116

Sequence (68 aa):
MSIIVHARVEKGIIKPIEDIYKLGIKDGDVILEIKKSKVDEIYNKIIPSNEKLIEESIELTEIGADLD

Secondary structure (DSSP, 8-state):
------EEEETTEEEESS-GGGGT--SS------PPPHHHHHHHHHHHHHHHHHHHHHHHHHHHHTT-

pLDDT: mean 70.85, std 13.31, range [47.41, 91.88]